Protein AF-A0A3D0JWZ9-F1 (afdb_monomer)

Foldseek 3Di:
DLVVLVVQLVVLVVVPPVSPVSNVVSVVVNVVVVVVVVVVVVVVVVVVVVVVVVVVVVVVVVVVVVVVVVVVVVVVVVVVVVVVVVVVVVVVVVVVVVVVVVVVVVVVVVVVVVVVVVVVVVVVVVVVVVVVVVVVVVVVVVVVVVVVVVVVVVVPD

Solvent-accessible surface area (backbone atoms only — not comparable to full-atom values): 8196 Å² total; per-residue (Å²): 102,46,70,57,17,52,53,42,30,54,54,15,63,72,51,46,84,83,14,52,71,51,28,56,52,16,51,52,47,29,54,50,37,50,54,51,49,53,52,51,51,53,49,50,54,51,50,53,53,49,52,53,51,50,54,51,49,53,52,51,51,53,53,50,51,53,50,52,52,52,51,52,55,50,51,53,53,50,52,53,53,50,51,57,48,51,56,51,52,51,52,50,52,54,49,52,54,51,50,51,53,51,51,54,53,49,50,56,53,50,54,50,51,53,51,54,54,50,52,53,51,51,52,50,52,52,50,52,52,51,52,50,52,51,51,52,52,52,51,52,50,51,52,50,51,53,52,51,52,54,55,55,55,72,70,68,122

Structure (mmCIF, N/CA/C/O backbone):
data_AF-A0A3D0JWZ9-F1
#
_entry.id   AF-A0A3D0JWZ9-F1
#
loop_
_atom_site.group_PDB
_atom_site.id
_atom_site.type_symbol
_atom_site.label_atom_id
_atom_site.label_alt_id
_atom_site.label_comp_id
_atom_site.label_asym_id
_atom_site.label_entity_id
_atom_site.label_seq_id
_atom_site.pdbx_PDB_ins_code
_atom_site.Cartn_x
_atom_site.Cartn_y
_atom_site.Cartn_z
_atom_site.occupancy
_atom_site.B_iso_or_equiv
_atom_site.auth_seq_id
_atom_site.auth_comp_id
_atom_site.auth_asym_id
_atom_site.auth_atom_id
_atom_site.pdbx_PDB_model_num
ATOM 1 N N . THR A 1 1 ? 44.747 -2.013 -62.643 1.00 73.69 1 THR A N 1
ATOM 2 C CA . THR A 1 1 ? 45.350 -0.706 -62.995 1.00 73.69 1 THR A CA 1
ATOM 3 C C . THR A 1 1 ? 46.834 -0.650 -62.661 1.00 73.69 1 THR A C 1
ATOM 5 O O . THR A 1 1 ? 47.603 -0.446 -63.583 1.00 73.69 1 THR A O 1
ATOM 8 N N . ASN A 1 2 ? 47.271 -0.938 -61.426 1.00 76.75 2 ASN A N 1
ATOM 9 C CA . ASN A 1 2 ? 48.701 -0.938 -61.045 1.00 76.75 2 ASN A CA 1
ATOM 10 C C . ASN A 1 2 ? 49.595 -1.871 -61.909 1.00 76.75 2 ASN A C 1
ATOM 12 O O . ASN A 1 2 ? 50.630 -1.453 -62.411 1.00 76.75 2 ASN A O 1
ATOM 16 N N . LEU A 1 3 ? 49.151 -3.111 -62.170 1.00 78.88 3 LEU A N 1
ATOM 17 C CA . LEU A 1 3 ? 49.857 -4.063 -63.054 1.00 78.88 3 LEU A CA 1
ATOM 18 C C . LEU A 1 3 ? 49.912 -3.615 -64.529 1.00 78.88 3 LEU A C 1
ATOM 20 O O . LEU A 1 3 ? 50.887 -3.883 -65.221 1.00 78.88 3 LEU A O 1
ATOM 24 N N . LEU A 1 4 ? 48.881 -2.908 -65.004 1.00 79.12 4 LEU A N 1
ATOM 25 C CA . LEU A 1 4 ? 48.836 -2.348 -66.361 1.00 79.12 4 LEU A CA 1
ATOM 26 C C . LEU A 1 4 ? 49.800 -1.161 -66.505 1.00 79.12 4 LEU A C 1
ATOM 28 O O . LEU A 1 4 ? 50.493 -1.061 -67.511 1.00 79.12 4 LEU A O 1
ATOM 32 N N . ALA A 1 5 ? 49.881 -0.307 -65.480 1.00 80.19 5 ALA A N 1
ATOM 33 C CA . ALA A 1 5 ? 50.815 0.815 -65.419 1.00 80.19 5 ALA A CA 1
ATOM 34 C C . ALA A 1 5 ? 52.279 0.345 -65.364 1.00 80.19 5 ALA A C 1
ATOM 36 O O . ALA A 1 5 ? 53.132 0.897 -66.048 1.00 80.19 5 ALA A O 1
ATOM 37 N N . LEU A 1 6 ? 52.559 -0.734 -64.624 1.00 78.88 6 LEU A N 1
ATOM 38 C CA . LEU A 1 6 ? 53.885 -1.355 -64.584 1.00 78.88 6 LEU A CA 1
ATOM 39 C C . LEU A 1 6 ? 54.309 -1.901 -65.957 1.00 78.88 6 LEU A C 1
ATOM 41 O O . LEU A 1 6 ? 55.426 -1.645 -66.396 1.00 78.88 6 LEU A O 1
ATOM 45 N N . ASN A 1 7 ? 53.411 -2.599 -66.659 1.00 81.06 7 ASN A N 1
ATOM 46 C CA . ASN A 1 7 ? 53.688 -3.098 -68.008 1.00 81.06 7 ASN A CA 1
ATOM 47 C C . ASN A 1 7 ? 53.913 -1.954 -69.012 1.00 81.06 7 ASN A C 1
ATOM 49 O O . ASN A 1 7 ? 54.795 -2.054 -69.860 1.00 81.06 7 ASN A O 1
ATOM 53 N N . ALA A 1 8 ? 53.171 -0.849 -68.888 1.00 80.62 8 ALA A N 1
ATOM 54 C CA . ALA A 1 8 ? 53.365 0.338 -69.720 1.00 80.62 8 ALA A CA 1
ATOM 55 C C . ALA A 1 8 ? 54.715 1.033 -69.455 1.00 80.62 8 ALA A C 1
ATOM 57 O O . ALA A 1 8 ? 55.371 1.460 -70.402 1.00 80.62 8 ALA A O 1
ATOM 58 N N . ALA A 1 9 ? 55.164 1.097 -68.197 1.00 78.88 9 ALA A N 1
ATOM 59 C CA . ALA A 1 9 ? 56.473 1.646 -67.836 1.00 78.88 9 ALA A CA 1
ATOM 60 C C . ALA A 1 9 ? 57.635 0.784 -68.368 1.00 78.88 9 ALA A C 1
ATOM 62 O O . ALA A 1 9 ? 58.633 1.321 -68.849 1.00 78.88 9 ALA A O 1
ATOM 63 N N . ILE A 1 10 ? 57.489 -0.548 -68.335 1.00 79.94 10 ILE A N 1
ATOM 64 C CA . ILE A 1 10 ? 58.469 -1.494 -68.896 1.00 79.94 10 ILE A CA 1
ATOM 65 C C . ILE A 1 10 ? 58.589 -1.310 -70.415 1.00 79.94 10 ILE A C 1
ATOM 67 O O . ILE A 1 10 ? 59.701 -1.187 -70.931 1.00 79.94 10 ILE A O 1
ATOM 71 N N . GLU A 1 11 ? 57.466 -1.228 -71.133 1.00 82.62 11 GLU A N 1
ATOM 72 C CA . GLU A 1 11 ? 57.491 -1.080 -72.594 1.00 82.62 11 GLU A CA 1
ATOM 73 C C . GLU A 1 11 ? 57.948 0.325 -73.031 1.00 82.62 11 GLU A C 1
ATOM 75 O O . GLU A 1 11 ? 58.645 0.467 -74.036 1.00 82.62 11 GLU A O 1
ATOM 80 N N . ALA A 1 12 ? 57.661 1.357 -72.230 1.00 81.50 12 ALA A N 1
ATOM 81 C CA . ALA A 1 12 ? 58.182 2.709 -72.427 1.00 81.50 12 ALA A CA 1
ATOM 82 C C . ALA A 1 12 ? 59.710 2.786 -72.251 1.00 81.50 12 ALA A C 1
ATOM 84 O O . ALA A 1 12 ? 60.383 3.443 -73.046 1.00 81.50 12 ALA A O 1
ATOM 85 N N . ALA A 1 13 ? 60.279 2.071 -71.271 1.00 79.94 13 ALA A N 1
ATOM 86 C CA . ALA A 1 13 ? 61.731 1.962 -71.100 1.00 79.94 13 ALA A CA 1
ATOM 87 C C . ALA A 1 13 ? 62.400 1.232 -72.280 1.00 79.94 13 ALA A C 1
ATOM 89 O O . ALA A 1 13 ? 63.515 1.569 -72.680 1.00 79.94 13 ALA A O 1
ATOM 90 N N . ARG A 1 14 ? 61.693 0.268 -72.881 1.00 84.00 14 ARG A N 1
ATOM 91 C CA . ARG A 1 14 ? 62.150 -0.504 -74.044 1.00 84.00 14 ARG A CA 1
ATOM 92 C C . ARG A 1 14 ? 62.216 0.322 -75.337 1.00 84.00 14 ARG A C 1
ATOM 94 O O . ARG A 1 14 ? 63.026 0.014 -76.206 1.00 84.00 14 ARG A O 1
ATOM 101 N N . ALA A 1 15 ? 61.404 1.377 -75.448 1.00 82.31 15 ALA A N 1
ATOM 102 C CA . ALA A 1 15 ? 61.349 2.288 -76.597 1.00 82.31 15 ALA A CA 1
ATOM 103 C C . ALA A 1 15 ? 62.381 3.443 -76.556 1.00 82.31 15 ALA A C 1
ATOM 105 O O . ALA A 1 15 ? 62.453 4.238 -77.497 1.00 82.31 15 ALA A O 1
ATOM 106 N N . GLY A 1 16 ? 63.190 3.554 -75.493 1.00 78.25 16 GLY A N 1
ATOM 107 C CA . GLY A 1 16 ? 64.245 4.570 -75.370 1.00 78.25 16 GLY A CA 1
ATOM 108 C C . GLY A 1 16 ? 63.712 6.012 -75.348 1.00 78.25 16 GLY A C 1
ATOM 109 O O . GLY A 1 16 ? 62.712 6.302 -74.695 1.00 78.25 16 GLY A O 1
ATOM 110 N N . GLU A 1 17 ? 64.360 6.935 -76.072 1.00 76.44 17 GLU A N 1
ATOM 111 C CA . GLU A 1 17 ? 63.981 8.365 -76.105 1.00 76.44 17 GLU A CA 1
ATOM 112 C C . GLU A 1 17 ? 62.538 8.605 -76.594 1.00 76.44 17 GLU A C 1
ATOM 114 O O . GLU A 1 17 ? 61.869 9.512 -76.101 1.00 76.44 17 GLU A O 1
ATOM 119 N N . GLN A 1 18 ? 62.015 7.759 -77.492 1.00 74.12 18 GLN A N 1
ATOM 120 C CA . GLN A 1 18 ? 60.640 7.872 -78.007 1.00 74.12 18 GLN A CA 1
ATOM 121 C C . GLN A 1 18 ? 59.574 7.480 -76.962 1.00 74.12 18 GLN A C 1
ATOM 123 O O . GLN A 1 18 ? 58.412 7.863 -77.084 1.00 74.12 18 GLN A O 1
ATOM 128 N N . GLY A 1 19 ? 59.955 6.734 -75.917 1.00 79.69 19 GLY A N 1
ATOM 129 C CA . GLY A 1 19 ? 59.061 6.246 -74.862 1.00 79.69 19 GLY A CA 1
ATOM 130 C C . GLY A 1 19 ? 58.937 7.162 -73.642 1.00 79.69 19 GLY A C 1
ATOM 131 O O . GLY A 1 19 ? 58.108 6.896 -72.772 1.00 79.69 19 GLY A O 1
ATOM 132 N N . ARG A 1 20 ? 59.709 8.257 -73.557 1.00 79.25 20 ARG A N 1
ATOM 133 C CA . ARG A 1 20 ? 59.757 9.132 -72.364 1.00 79.25 20 ARG A CA 1
ATOM 134 C C . ARG A 1 20 ? 58.393 9.681 -71.944 1.00 79.25 20 ARG A C 1
ATOM 136 O O . ARG A 1 20 ? 58.081 9.673 -70.758 1.00 79.25 20 ARG A O 1
ATOM 143 N N . GLY A 1 21 ? 57.568 10.117 -72.898 1.00 81.50 21 GLY A N 1
ATOM 144 C CA . GLY A 1 21 ? 56.215 10.607 -72.604 1.00 81.50 21 GLY A CA 1
ATOM 145 C C . GLY A 1 21 ? 55.297 9.517 -72.040 1.00 81.50 21 GLY A C 1
ATOM 146 O O . GLY A 1 21 ? 54.551 9.764 -71.097 1.00 81.50 21 GLY A O 1
ATOM 147 N N . PHE A 1 22 ? 55.404 8.289 -72.558 1.00 83.31 22 PHE A N 1
ATOM 148 C CA . PHE A 1 22 ? 54.646 7.137 -72.061 1.00 83.31 22 PHE A CA 1
ATOM 149 C C . PHE A 1 22 ? 55.119 6.674 -70.679 1.00 83.31 22 PHE A C 1
ATOM 151 O O . PHE A 1 22 ? 54.285 6.275 -69.870 1.00 83.31 22 PHE A O 1
ATOM 158 N N . ALA A 1 23 ? 56.418 6.778 -70.377 1.00 82.19 23 ALA A N 1
ATOM 159 C CA . ALA A 1 23 ? 56.966 6.442 -69.063 1.00 82.19 23 ALA A CA 1
ATOM 160 C C . ALA A 1 23 ? 56.404 7.354 -67.958 1.00 82.19 23 ALA A C 1
ATOM 162 O O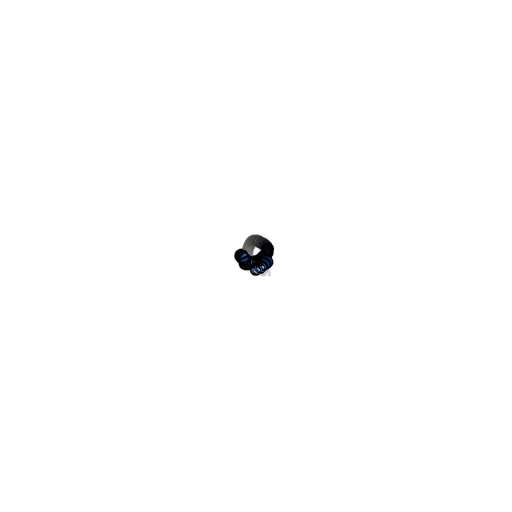 . ALA A 1 23 ? 55.952 6.858 -66.930 1.00 82.19 23 ALA A O 1
ATOM 163 N N . VAL A 1 24 ? 56.336 8.670 -68.201 1.00 84.56 24 VAL A N 1
ATOM 164 C CA . VAL A 1 24 ? 55.768 9.635 -67.238 1.00 84.56 24 VAL A CA 1
ATOM 165 C C . VAL A 1 24 ? 54.281 9.366 -66.990 1.00 84.56 24 VAL A C 1
ATOM 167 O O . VAL A 1 24 ? 53.832 9.364 -65.846 1.00 84.56 24 VAL A O 1
ATOM 170 N N . VAL A 1 25 ? 53.512 9.084 -68.047 1.00 86.25 25 VAL A N 1
ATOM 171 C CA . VAL A 1 25 ? 52.088 8.738 -67.909 1.00 86.25 25 VAL A CA 1
ATOM 172 C C . VAL A 1 25 ? 51.912 7.416 -67.156 1.00 86.25 25 VAL A C 1
ATOM 174 O O . VAL A 1 25 ? 51.010 7.299 -66.329 1.00 86.25 25 VAL A O 1
ATOM 177 N N . ALA A 1 26 ? 52.773 6.425 -67.395 1.00 86.25 26 ALA A N 1
ATOM 178 C CA . ALA A 1 26 ? 52.727 5.149 -66.690 1.00 86.25 26 ALA A CA 1
ATOM 179 C C . ALA A 1 26 ? 53.012 5.302 -65.184 1.00 86.25 26 ALA A C 1
ATOM 181 O O . ALA A 1 26 ? 52.293 4.715 -64.371 1.00 86.25 26 ALA A O 1
ATOM 182 N N . ASP A 1 27 ? 53.988 6.128 -64.800 1.00 85.69 27 ASP A N 1
ATOM 183 C CA . ASP A 1 27 ? 54.287 6.414 -63.393 1.00 85.69 27 ASP A CA 1
ATOM 184 C C . ASP A 1 27 ? 53.162 7.203 -62.703 1.00 85.69 27 ASP A C 1
ATOM 186 O O . ASP A 1 27 ? 52.792 6.874 -61.574 1.00 85.69 27 ASP A O 1
ATOM 190 N N . GLU A 1 28 ? 52.532 8.162 -63.389 1.00 87.50 28 GLU A N 1
ATOM 191 C CA . GLU A 1 28 ? 51.384 8.905 -62.848 1.00 87.50 28 GLU A CA 1
ATOM 192 C C . GLU A 1 28 ? 50.162 7.990 -62.647 1.00 87.50 28 GLU A C 1
ATOM 194 O O . GLU A 1 28 ? 49.511 8.016 -61.600 1.00 87.50 28 GLU A O 1
ATOM 199 N N . VAL A 1 29 ? 49.878 7.096 -63.604 1.00 89.62 29 VAL A N 1
ATOM 200 C CA . VAL A 1 29 ? 48.804 6.094 -63.469 1.00 89.62 29 VAL A CA 1
ATOM 201 C C . VAL A 1 29 ? 49.109 5.110 -62.335 1.00 89.62 29 VAL A C 1
ATOM 203 O O . VAL A 1 29 ? 48.193 4.683 -61.627 1.00 89.62 29 VAL A O 1
ATOM 206 N N . ARG A 1 30 ? 50.381 4.756 -62.122 1.00 85.19 30 ARG A N 1
ATOM 207 C CA . ARG A 1 30 ? 50.815 3.900 -61.011 1.00 85.19 30 ARG A CA 1
ATOM 208 C C . ARG A 1 30 ? 50.622 4.593 -59.661 1.00 85.19 30 ARG A C 1
ATOM 210 O O . ARG A 1 30 ? 50.057 3.986 -58.749 1.00 85.19 30 ARG A O 1
ATOM 217 N N . ALA A 1 31 ? 51.040 5.851 -59.543 1.00 87.81 31 ALA A N 1
ATOM 218 C CA . ALA A 1 31 ? 50.851 6.660 -58.342 1.00 87.81 31 ALA A CA 1
ATOM 219 C C . ALA A 1 31 ? 49.359 6.865 -58.026 1.00 87.81 31 ALA A C 1
ATOM 221 O O . ALA A 1 31 ? 48.940 6.705 -56.877 1.00 87.81 31 ALA A O 1
ATOM 222 N 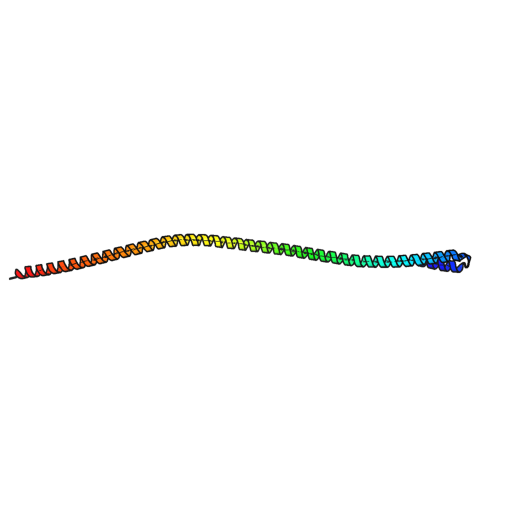N . LEU A 1 32 ? 48.533 7.129 -59.045 1.00 91.81 32 LEU A N 1
ATOM 223 C CA . LEU A 1 32 ? 47.082 7.231 -58.899 1.00 91.81 32 LEU A CA 1
ATOM 224 C C . LEU A 1 32 ? 46.466 5.900 -58.449 1.00 91.81 32 LEU A C 1
ATOM 226 O O . LEU A 1 32 ? 45.678 5.884 -57.508 1.00 91.81 32 LEU A O 1
ATOM 230 N N . ALA A 1 33 ? 46.861 4.777 -59.059 1.00 90.44 33 ALA A N 1
ATOM 231 C CA . ALA A 1 33 ? 46.372 3.453 -58.677 1.00 90.44 33 ALA A CA 1
ATOM 232 C C . ALA A 1 33 ? 46.730 3.091 -57.225 1.00 90.44 33 ALA A C 1
ATOM 234 O O . ALA A 1 33 ? 45.886 2.532 -56.524 1.00 90.44 33 ALA A O 1
ATOM 235 N N . ALA A 1 34 ? 47.939 3.436 -56.766 1.00 89.81 34 ALA A N 1
ATOM 236 C CA . ALA A 1 34 ? 48.351 3.270 -55.372 1.00 89.81 34 ALA A CA 1
ATOM 237 C C . ALA A 1 34 ? 47.496 4.129 -54.423 1.00 89.81 34 ALA A C 1
ATOM 239 O O . ALA A 1 34 ? 46.898 3.595 -53.492 1.00 89.81 34 ALA A O 1
ATOM 240 N N . ARG A 1 35 ? 47.317 5.426 -54.719 1.00 92.81 35 ARG A N 1
ATOM 241 C CA . ARG A 1 35 ? 46.440 6.316 -53.930 1.00 92.81 35 ARG A CA 1
ATOM 242 C C . ARG A 1 35 ? 44.989 5.829 -53.878 1.00 92.81 35 ARG A C 1
ATOM 244 O O . ARG A 1 35 ? 44.344 5.928 -52.834 1.00 92.81 35 ARG A O 1
ATOM 251 N N . THR A 1 36 ? 44.460 5.303 -54.985 1.00 93.81 36 THR A N 1
ATOM 252 C CA . THR A 1 36 ? 43.118 4.704 -55.023 1.00 93.81 36 THR A CA 1
ATOM 253 C C . THR A 1 36 ? 43.043 3.452 -54.152 1.00 93.81 36 THR A C 1
ATOM 255 O O . THR A 1 36 ? 42.052 3.268 -53.444 1.00 93.81 36 THR A O 1
ATOM 258 N N . GLN A 1 37 ? 44.073 2.602 -54.168 1.00 92.56 37 GLN A N 1
ATOM 259 C CA . GLN A 1 37 ? 44.123 1.394 -53.345 1.00 92.56 37 GLN A CA 1
ATOM 260 C C . GLN A 1 37 ? 44.153 1.731 -51.849 1.00 92.56 37 GLN A C 1
ATOM 262 O O . GLN A 1 37 ? 43.379 1.149 -51.089 1.00 92.56 37 GLN A O 1
ATOM 267 N N . ASP A 1 38 ? 44.969 2.706 -51.447 1.00 94.38 38 ASP A N 1
ATOM 268 C CA . ASP A 1 38 ? 45.035 3.179 -50.060 1.00 94.38 38 ASP A CA 1
ATOM 269 C C . ASP A 1 38 ? 43.690 3.761 -49.609 1.00 94.38 38 ASP A C 1
ATOM 271 O O . ASP A 1 38 ? 43.146 3.349 -48.587 1.00 94.38 38 ASP A O 1
ATOM 275 N N . SER A 1 39 ? 43.073 4.609 -50.439 1.00 95.75 39 SER A N 1
ATOM 276 C CA . SER A 1 39 ? 41.739 5.161 -50.153 1.00 95.75 39 SER A CA 1
ATOM 277 C C . SER A 1 39 ? 40.679 4.062 -50.017 1.00 95.75 39 SER A C 1
ATOM 279 O O . SER A 1 39 ? 39.804 4.134 -49.158 1.00 95.75 39 SER A O 1
ATOM 281 N N . THR A 1 40 ? 40.758 3.015 -50.845 1.00 95.62 40 THR A N 1
ATOM 282 C CA . THR A 1 40 ? 39.836 1.871 -50.772 1.00 95.62 40 THR A CA 1
ATOM 283 C C . THR A 1 40 ? 40.018 1.099 -49.465 1.00 95.62 40 THR A C 1
ATOM 285 O O . THR A 1 40 ? 39.033 0.688 -48.853 1.00 95.62 40 THR A O 1
ATOM 288 N N . LYS A 1 41 ? 41.263 0.940 -48.999 1.00 96.25 41 LYS A N 1
ATOM 289 C CA . LYS A 1 41 ? 41.575 0.296 -47.718 1.00 96.25 41 LYS A CA 1
ATOM 290 C C . LYS A 1 41 ? 41.051 1.109 -46.533 1.00 96.25 41 LYS A C 1
ATOM 292 O O . LYS A 1 41 ? 40.476 0.531 -45.612 1.00 96.25 41 LYS A O 1
ATOM 297 N N . ASP A 1 42 ? 41.189 2.430 -46.573 1.00 96.56 42 ASP A N 1
ATOM 298 C CA . ASP A 1 42 ? 40.658 3.319 -45.534 1.00 96.56 42 ASP A CA 1
ATOM 299 C C . ASP A 1 42 ? 39.123 3.280 -45.489 1.00 96.56 42 ASP A C 1
ATOM 301 O O . ASP A 1 42 ? 38.530 3.181 -44.411 1.00 96.56 42 ASP A O 1
ATOM 305 N N . ILE A 1 43 ? 38.465 3.271 -46.656 1.00 96.81 43 ILE A N 1
ATOM 306 C CA . ILE A 1 43 ? 37.010 3.085 -46.766 1.00 96.81 43 ILE A CA 1
ATOM 307 C C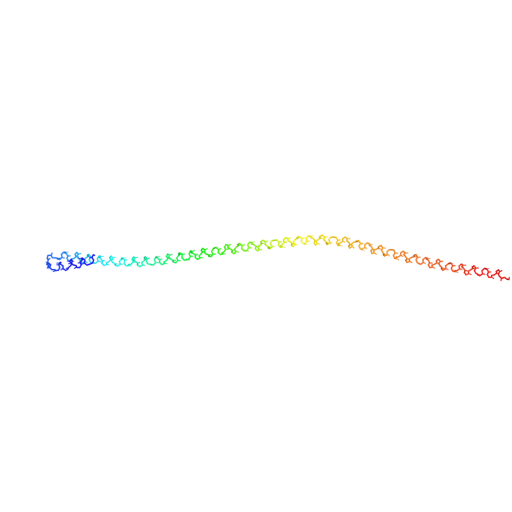 . ILE A 1 43 ? 36.592 1.732 -46.188 1.00 96.81 43 ILE A C 1
ATOM 309 O O . ILE A 1 43 ? 35.638 1.677 -45.412 1.00 96.81 43 ILE A O 1
ATOM 313 N N . GLN A 1 44 ? 37.313 0.653 -46.504 1.00 96.75 44 GLN A N 1
ATOM 314 C CA . GLN A 1 44 ? 37.029 -0.669 -45.950 1.00 96.75 44 GLN A CA 1
ATOM 315 C C . GLN A 1 44 ? 37.097 -0.658 -44.415 1.00 96.75 44 GLN A C 1
ATOM 317 O O . GLN A 1 44 ? 36.162 -1.118 -43.761 1.00 96.75 44 GLN A O 1
ATOM 322 N N . GLN A 1 45 ? 38.141 -0.067 -43.828 1.00 97.19 45 GLN A N 1
ATOM 323 C CA . GLN A 1 45 ? 38.270 0.036 -42.370 1.00 97.19 45 GLN A CA 1
ATOM 324 C C . GLN A 1 45 ? 37.158 0.883 -41.738 1.00 97.19 45 GLN A C 1
ATOM 326 O O . GLN A 1 45 ? 36.656 0.549 -40.662 1.00 97.19 45 GLN A O 1
ATOM 331 N N . MET A 1 46 ? 36.753 1.981 -42.384 1.00 97.25 46 MET A N 1
ATOM 332 C CA . MET A 1 46 ? 35.618 2.785 -41.923 1.00 97.25 46 MET A CA 1
ATOM 333 C C . MET A 1 46 ? 34.315 1.983 -41.942 1.00 97.25 46 MET A C 1
ATOM 335 O O . MET A 1 46 ? 33.556 2.037 -40.973 1.00 97.25 46 MET A O 1
ATOM 339 N N . ILE A 1 47 ? 34.075 1.206 -43.002 1.00 97.19 47 ILE A N 1
ATOM 340 C CA . ILE A 1 47 ? 32.898 0.339 -43.117 1.00 97.19 47 ILE A CA 1
ATOM 341 C C . ILE A 1 47 ? 32.912 -0.740 -42.031 1.00 97.19 47 ILE A C 1
ATOM 343 O O . ILE A 1 47 ? 31.892 -0.940 -41.377 1.00 97.19 47 ILE A O 1
ATOM 347 N N . GLU A 1 48 ? 34.049 -1.393 -41.783 1.00 97.69 48 GLU A N 1
ATOM 348 C CA . GLU A 1 48 ? 34.182 -2.405 -40.725 1.00 97.69 48 GLU A CA 1
ATOM 349 C C . GLU A 1 48 ? 33.849 -1.819 -39.343 1.00 97.69 48 GLU A C 1
ATOM 351 O O . GLU A 1 48 ? 33.053 -2.386 -38.590 1.00 97.69 48 GLU A O 1
ATOM 356 N N . ARG A 1 49 ? 34.378 -0.630 -39.022 1.00 97.44 49 ARG A N 1
ATOM 357 C CA . ARG A 1 49 ? 34.055 0.074 -37.768 1.00 97.44 49 ARG A CA 1
ATOM 358 C C . ARG A 1 49 ? 32.577 0.442 -37.679 1.00 97.44 49 ARG A C 1
ATOM 360 O O . ARG A 1 49 ? 31.971 0.280 -36.619 1.00 97.44 49 ARG A O 1
ATOM 367 N N . LEU A 1 50 ? 31.992 0.917 -38.778 1.00 97.69 50 LEU A N 1
ATOM 368 C CA . LEU A 1 50 ? 30.578 1.273 -38.839 1.00 97.69 50 LEU A CA 1
ATOM 369 C C . LEU A 1 50 ? 29.692 0.042 -38.623 1.00 97.69 50 LEU A C 1
ATOM 371 O O . LEU A 1 50 ? 28.753 0.105 -37.834 1.00 97.69 50 LEU A O 1
ATOM 375 N N . GLN A 1 51 ? 30.018 -1.093 -39.244 1.00 97.31 51 GLN A N 1
ATOM 376 C CA . GLN A 1 51 ? 29.291 -2.351 -39.057 1.00 97.31 51 GLN A CA 1
ATOM 377 C C . GLN A 1 51 ? 29.328 -2.822 -37.600 1.00 97.31 51 GLN A C 1
ATOM 379 O O . GLN A 1 51 ? 28.285 -3.178 -37.049 1.00 97.31 51 GLN A O 1
ATOM 384 N N . VAL A 1 52 ? 30.493 -2.767 -36.946 1.00 97.94 52 VAL A N 1
ATOM 385 C CA . VAL A 1 52 ? 30.617 -3.090 -35.514 1.00 97.94 52 VAL A CA 1
ATOM 386 C C . VAL A 1 52 ? 29.781 -2.131 -34.660 1.00 97.94 52 VAL A C 1
ATOM 388 O O . VAL A 1 52 ? 29.055 -2.570 -33.766 1.00 97.94 52 VAL A O 1
ATOM 391 N N . GLY A 1 53 ? 29.829 -0.829 -34.954 1.00 97.81 53 GLY A N 1
ATOM 392 C CA . GLY A 1 53 ? 29.023 0.181 -34.265 1.00 97.81 53 GLY A CA 1
ATOM 393 C C . GLY A 1 53 ? 27.521 -0.088 -34.380 1.00 97.81 53 GLY A C 1
ATOM 394 O O . GLY A 1 53 ? 26.812 -0.075 -33.373 1.00 97.81 53 GLY A O 1
ATOM 395 N N . VAL A 1 54 ? 27.046 -0.419 -35.583 1.00 97.94 54 VAL A N 1
ATOM 396 C CA . VAL A 1 54 ? 25.643 -0.774 -35.839 1.00 97.94 54 VAL A CA 1
ATOM 397 C C . VAL A 1 54 ? 25.247 -2.040 -35.078 1.00 97.94 54 VAL A C 1
ATOM 399 O O . VAL A 1 54 ? 24.202 -2.053 -34.430 1.00 97.94 54 VAL A O 1
ATOM 402 N N . GLN A 1 55 ? 26.077 -3.087 -35.078 1.00 97.88 55 GLN A N 1
ATOM 403 C CA . GLN A 1 55 ? 25.789 -4.308 -34.313 1.00 97.88 55 GLN A CA 1
ATOM 404 C C . GLN A 1 55 ? 25.668 -4.035 -32.809 1.00 97.88 55 GLN A C 1
ATOM 406 O O . GLN A 1 55 ? 24.781 -4.579 -32.148 1.00 97.88 55 GLN A O 1
ATOM 411 N N . ASN A 1 56 ? 26.525 -3.172 -32.264 1.00 97.94 56 ASN A N 1
ATOM 412 C CA . ASN A 1 56 ? 26.455 -2.777 -30.860 1.00 97.94 56 ASN A CA 1
ATOM 413 C C . ASN A 1 56 ? 25.192 -1.962 -30.560 1.00 97.94 56 ASN A C 1
ATOM 415 O O . ASN A 1 56 ? 24.534 -2.221 -29.552 1.00 97.94 56 ASN A O 1
ATOM 419 N N . ALA A 1 57 ? 24.813 -1.037 -31.446 1.00 97.81 57 ALA A N 1
ATOM 420 C CA . ALA A 1 57 ? 23.575 -0.275 -31.318 1.00 97.81 57 ALA A CA 1
ATOM 421 C C . ALA A 1 57 ? 22.347 -1.200 -31.315 1.00 97.81 57 ALA A C 1
ATOM 423 O O . ALA A 1 57 ? 21.515 -1.105 -30.416 1.00 97.81 57 ALA A O 1
ATOM 424 N N . VAL A 1 58 ? 22.279 -2.167 -32.237 1.00 98.12 58 VAL A N 1
ATOM 425 C CA . VAL A 1 58 ? 21.191 -3.160 -32.289 1.00 98.12 58 VAL A CA 1
ATOM 426 C C . VAL A 1 58 ? 21.118 -3.980 -30.997 1.00 98.12 58 VAL A C 1
ATOM 428 O O . VAL A 1 58 ? 20.033 -4.154 -30.439 1.00 98.12 58 VAL A O 1
ATOM 431 N N . LYS A 1 59 ? 22.260 -4.444 -30.470 1.00 98.12 59 LYS A N 1
ATOM 432 C CA . LYS A 1 59 ? 22.312 -5.165 -29.185 1.00 98.12 59 LYS A CA 1
ATOM 433 C C . LYS A 1 59 ? 21.809 -4.305 -28.024 1.00 98.12 59 LYS A C 1
ATOM 435 O O . LYS A 1 59 ? 21.032 -4.789 -27.200 1.00 98.12 59 LYS A O 1
ATOM 440 N N . ALA A 1 60 ? 22.219 -3.038 -27.967 1.00 98.00 60 ALA A N 1
ATOM 441 C CA . ALA A 1 60 ? 21.774 -2.102 -26.941 1.00 98.00 60 ALA A CA 1
ATOM 442 C C . ALA A 1 60 ? 20.262 -1.846 -27.029 1.00 98.00 60 ALA A C 1
ATOM 444 O O . ALA A 1 60 ? 19.579 -1.901 -26.008 1.00 98.00 60 ALA A O 1
ATOM 445 N N . THR A 1 61 ? 19.719 -1.659 -28.235 1.00 97.50 61 THR A N 1
ATOM 446 C CA . THR A 1 61 ? 18.276 -1.508 -28.461 1.00 97.50 61 THR A CA 1
ATOM 447 C C . THR A 1 61 ? 17.501 -2.755 -28.039 1.00 97.50 61 THR A C 1
ATOM 449 O O . THR A 1 61 ? 16.482 -2.634 -27.362 1.00 97.50 61 THR A O 1
ATOM 452 N N . HIS A 1 62 ? 17.985 -3.956 -28.369 1.00 97.88 62 HIS A N 1
ATOM 453 C CA . HIS A 1 62 ? 17.333 -5.202 -27.960 1.00 97.88 62 HIS A CA 1
ATOM 454 C C . HIS A 1 62 ? 17.325 -5.367 -26.432 1.00 97.88 62 HIS A C 1
ATOM 456 O O . HIS A 1 62 ? 16.295 -5.691 -25.843 1.00 97.88 62 HIS A O 1
ATOM 462 N N . SER A 1 63 ? 18.456 -5.091 -25.775 1.00 98.00 63 SER A N 1
ATOM 463 C CA . SER A 1 63 ? 18.551 -5.094 -24.309 1.00 98.00 63 SER A CA 1
ATOM 464 C C . SER A 1 63 ? 17.625 -4.048 -23.675 1.00 98.00 63 SER A C 1
ATOM 466 O O . SER A 1 63 ? 16.896 -4.350 -22.730 1.00 98.00 63 SER A O 1
ATOM 468 N N . GL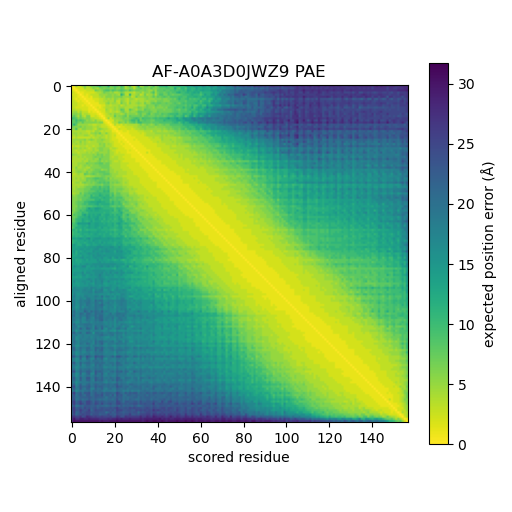Y A 1 64 ? 17.575 -2.838 -24.241 1.00 98.31 64 GLY A N 1
ATOM 469 C CA . GLY A 1 64 ? 16.662 -1.779 -23.811 1.00 98.31 64 GLY A CA 1
ATOM 470 C C . GLY A 1 64 ? 15.194 -2.190 -23.926 1.00 98.31 64 GLY A C 1
ATOM 471 O O . GLY A 1 64 ? 14.430 -1.993 -22.986 1.00 98.31 64 GLY A O 1
ATOM 472 N N . SER A 1 65 ? 14.814 -2.837 -25.031 1.00 98.00 65 SER A N 1
ATOM 473 C CA . SER A 1 65 ? 13.458 -3.360 -25.228 1.00 98.00 65 SER A CA 1
ATOM 474 C C . SER A 1 65 ? 13.102 -4.444 -24.207 1.00 98.00 65 SER A C 1
ATOM 476 O O . SER A 1 65 ? 12.016 -4.405 -23.630 1.00 98.00 65 SER A O 1
ATOM 478 N N . ALA A 1 66 ? 14.020 -5.374 -23.925 1.00 98.12 66 ALA A N 1
ATOM 479 C CA . ALA A 1 66 ? 13.810 -6.410 -22.915 1.00 98.12 66 ALA A CA 1
ATOM 480 C C . ALA A 1 66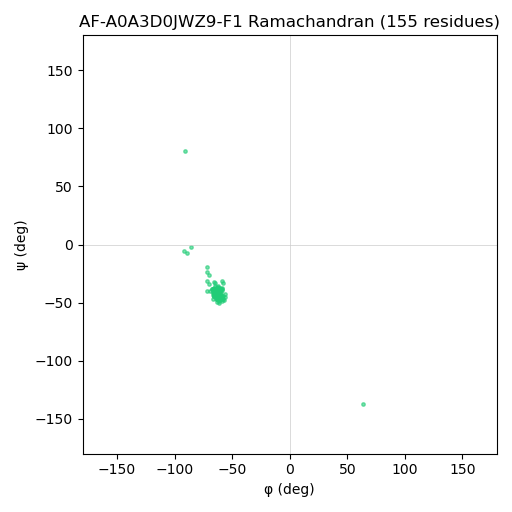 ? 13.619 -5.811 -21.512 1.00 98.12 66 ALA A C 1
ATOM 482 O O . ALA A 1 66 ? 12.674 -6.168 -20.811 1.00 98.12 66 ALA A O 1
ATOM 483 N N . ARG A 1 67 ? 14.459 -4.840 -21.130 1.00 98.12 67 ARG A N 1
ATOM 484 C CA . ARG A 1 67 ? 14.321 -4.130 -19.851 1.00 98.12 67 ARG A CA 1
ATOM 485 C C . ARG A 1 67 ? 13.010 -3.354 -19.761 1.00 98.12 67 ARG A C 1
ATOM 487 O O . ARG A 1 67 ? 12.369 -3.395 -18.720 1.00 98.12 67 ARG A O 1
ATOM 494 N N . ALA A 1 68 ? 12.591 -2.692 -20.840 1.00 98.19 68 ALA A N 1
ATOM 495 C CA . ALA A 1 68 ? 11.323 -1.970 -20.869 1.00 98.19 68 ALA A CA 1
ATOM 496 C C . ALA A 1 68 ? 10.129 -2.913 -20.648 1.00 98.19 68 ALA A C 1
ATOM 498 O O . ALA A 1 68 ? 9.238 -2.590 -19.868 1.00 98.19 68 ALA A O 1
ATOM 499 N N . ARG A 1 69 ? 10.139 -4.105 -21.264 1.00 97.94 69 ARG A N 1
ATOM 500 C CA . ARG A 1 69 ? 9.115 -5.136 -21.022 1.00 97.94 69 ARG A CA 1
ATOM 501 C C . ARG A 1 69 ? 9.092 -5.586 -19.563 1.00 97.94 69 ARG A C 1
ATOM 503 O O . ARG A 1 69 ? 8.027 -5.595 -18.959 1.00 97.94 69 ARG A O 1
ATOM 510 N N . GLN A 1 70 ? 10.258 -5.865 -18.983 1.00 98.12 70 GLN A N 1
ATOM 511 C CA . GLN A 1 70 ? 10.357 -6.232 -17.570 1.00 98.12 70 GLN A CA 1
ATOM 512 C C . GLN A 1 70 ? 9.823 -5.121 -16.651 1.00 98.12 70 GLN A C 1
ATOM 514 O O . GLN A 1 70 ? 9.126 -5.405 -15.682 1.00 98.12 70 GLN A O 1
ATOM 519 N N . SER A 1 71 ? 10.115 -3.852 -16.951 1.00 98.12 71 SER A N 1
ATOM 520 C CA . SER A 1 71 ? 9.584 -2.723 -16.179 1.00 98.12 71 SER A CA 1
ATOM 521 C C . SER A 1 71 ? 8.059 -2.626 -16.256 1.00 98.12 71 SER A C 1
ATOM 523 O O . SER A 1 71 ? 7.432 -2.315 -15.248 1.00 98.12 71 SER A O 1
ATOM 525 N N . VAL A 1 72 ? 7.454 -2.923 -17.411 1.00 98.12 72 VAL A N 1
ATOM 526 C CA . VAL A 1 72 ? 5.988 -2.974 -17.554 1.00 98.12 72 VAL A CA 1
ATOM 527 C C . VAL A 1 72 ? 5.390 -4.109 -16.718 1.00 98.12 72 VAL A C 1
ATOM 529 O O . VAL A 1 72 ? 4.413 -3.884 -16.009 1.00 98.12 72 VAL A O 1
ATOM 532 N N . GLU A 1 73 ? 5.989 -5.301 -16.735 1.00 97.69 73 GLU A N 1
ATOM 533 C CA . GLU A 1 73 ? 5.541 -6.428 -15.900 1.00 97.69 73 GLU A CA 1
ATOM 534 C C . GLU A 1 73 ? 5.643 -6.110 -14.402 1.00 97.69 73 GLU A C 1
ATOM 536 O O . GLU A 1 73 ? 4.717 -6.374 -13.637 1.00 97.69 73 GLU A O 1
ATOM 541 N N . GLN A 1 74 ? 6.744 -5.487 -13.977 1.00 97.69 74 GLN A N 1
ATOM 542 C CA . GLN A 1 74 ? 6.916 -5.053 -12.591 1.00 97.69 74 GLN A CA 1
ATOM 543 C C . GLN A 1 74 ? 5.890 -3.992 -12.192 1.00 97.69 74 GLN A C 1
ATOM 545 O O . GLN A 1 74 ? 5.329 -4.077 -11.102 1.00 97.69 74 GLN A O 1
ATOM 550 N N . ALA A 1 75 ? 5.613 -3.022 -13.067 1.00 97.94 75 ALA A N 1
ATOM 551 C CA . ALA A 1 75 ? 4.594 -2.006 -12.821 1.00 97.94 75 ALA A CA 1
ATOM 552 C C . ALA A 1 75 ? 3.198 -2.630 -12.657 1.00 97.94 75 ALA A C 1
ATOM 554 O O . ALA A 1 75 ? 2.472 -2.248 -11.744 1.00 97.94 75 ALA A O 1
ATOM 555 N N . ALA A 1 76 ? 2.856 -3.639 -13.464 1.00 97.12 76 ALA A N 1
ATOM 556 C CA . ALA A 1 76 ? 1.611 -4.389 -13.303 1.00 97.12 76 ALA A CA 1
ATOM 557 C C . ALA A 1 76 ? 1.551 -5.140 -11.957 1.00 97.12 76 ALA A C 1
ATOM 559 O O . ALA A 1 76 ? 0.512 -5.162 -11.300 1.00 97.12 76 ALA A O 1
ATOM 560 N N . GLY A 1 77 ? 2.673 -5.707 -11.500 1.00 97.56 77 GLY A N 1
ATOM 561 C CA . GLY A 1 77 ? 2.763 -6.322 -10.172 1.00 97.56 77 GLY A CA 1
ATOM 562 C C . GLY A 1 77 ? 2.550 -5.323 -9.027 1.00 97.56 77 GLY A C 1
ATOM 563 O O . GLY A 1 77 ? 1.896 -5.649 -8.036 1.00 97.56 77 GLY A O 1
ATOM 564 N N . VAL A 1 78 ? 3.061 -4.096 -9.171 1.00 98.06 78 VAL A N 1
ATOM 565 C CA . VAL A 1 78 ? 2.831 -3.007 -8.207 1.00 98.06 78 VAL A CA 1
ATOM 566 C C . VAL A 1 78 ? 1.359 -2.600 -8.178 1.00 98.06 78 VAL A C 1
ATOM 568 O O . VAL A 1 78 ? 0.807 -2.441 -7.093 1.00 98.06 78 VAL A O 1
ATOM 571 N N . ASP A 1 79 ? 0.715 -2.482 -9.338 1.00 97.75 79 ASP A N 1
ATOM 572 C CA . ASP A 1 79 ? -0.707 -2.135 -9.438 1.00 97.75 79 ASP A CA 1
ATOM 573 C C . ASP A 1 79 ? -1.590 -3.160 -8.704 1.00 97.75 79 ASP A C 1
ATOM 575 O O . ASP A 1 79 ? -2.428 -2.804 -7.873 1.00 97.75 79 ASP A O 1
ATOM 579 N N . GLN A 1 80 ? -1.301 -4.453 -8.888 1.00 97.69 80 GLN A N 1
ATOM 580 C CA . GLN A 1 80 ? -1.984 -5.524 -8.163 1.00 97.69 80 GLN A CA 1
ATOM 581 C C . GLN A 1 80 ? -1.778 -5.427 -6.641 1.00 97.69 80 GLN A C 1
ATOM 583 O O . GLN A 1 80 ? -2.721 -5.617 -5.870 1.00 97.69 80 GLN A O 1
ATOM 588 N N . ALA A 1 81 ? -0.557 -5.130 -6.186 1.00 97.88 81 ALA A N 1
ATOM 589 C CA . ALA A 1 81 ? -0.261 -4.977 -4.761 1.00 97.88 81 ALA A CA 1
ATOM 590 C C . ALA A 1 81 ? -0.982 -3.764 -4.145 1.00 97.88 81 ALA A C 1
ATOM 592 O O . ALA A 1 81 ? -1.472 -3.838 -3.013 1.00 97.88 81 ALA A O 1
ATOM 593 N N . LEU A 1 82 ? -1.085 -2.661 -4.893 1.00 98.06 82 LEU A N 1
ATOM 594 C CA . LEU A 1 82 ? -1.842 -1.480 -4.483 1.00 98.06 82 LEU A CA 1
ATOM 595 C C . LEU A 1 82 ? -3.343 -1.768 -4.404 1.00 98.06 82 LEU A C 1
ATOM 597 O O . LEU A 1 82 ? -3.968 -1.366 -3.426 1.00 98.06 82 LEU A O 1
ATOM 601 N N . SER A 1 83 ? -3.905 -2.523 -5.352 1.00 98.12 83 SER A N 1
ATOM 602 C CA . SER A 1 83 ? -5.307 -2.961 -5.296 1.00 98.12 83 SER A CA 1
ATOM 603 C C . SER A 1 83 ? -5.596 -3.789 -4.036 1.00 98.12 83 SER A C 1
ATOM 605 O O . SER A 1 83 ? -6.507 -3.455 -3.282 1.00 98.12 83 SER A O 1
ATOM 607 N N . VAL A 1 84 ? -4.759 -4.787 -3.725 1.00 98.19 84 VAL A N 1
ATOM 608 C CA . VAL A 1 84 ? -4.908 -5.609 -2.505 1.00 98.19 84 VAL A CA 1
ATOM 609 C C . VAL A 1 84 ? -4.782 -4.770 -1.227 1.00 98.19 84 VAL A C 1
ATOM 611 O O . VAL A 1 84 ? -5.468 -5.018 -0.227 1.00 98.19 84 VAL A O 1
ATOM 614 N N . THR A 1 85 ? -3.903 -3.767 -1.244 1.00 97.62 85 THR A N 1
ATOM 615 C CA . THR A 1 85 ? -3.751 -2.822 -0.133 1.00 97.62 85 THR A CA 1
ATOM 616 C C . THR A 1 85 ? -5.011 -1.970 0.030 1.00 97.62 85 THR A C 1
ATOM 618 O O . THR A 1 85 ? -5.507 -1.840 1.148 1.0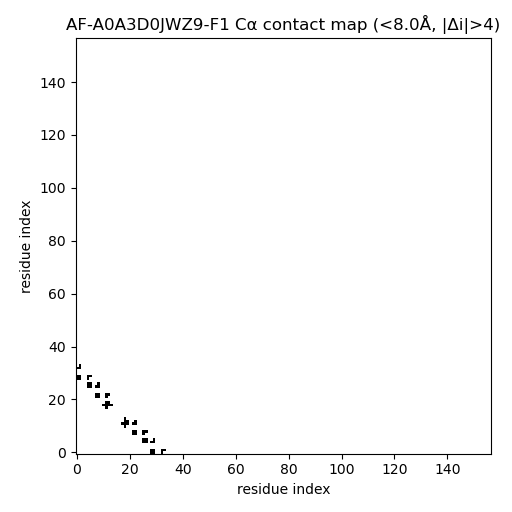0 97.62 85 THR A O 1
ATOM 621 N N . GLY A 1 86 ? -5.572 -1.458 -1.069 1.00 98.19 86 GLY A N 1
ATOM 622 C CA . GLY A 1 86 ? -6.829 -0.707 -1.084 1.00 98.19 86 GLY A CA 1
ATOM 623 C C . GLY A 1 86 ? -7.997 -1.503 -0.500 1.00 98.19 86 GLY A C 1
ATOM 624 O O . GLY A 1 86 ? -8.667 -1.021 0.412 1.00 98.19 86 GLY A O 1
ATOM 625 N N . ASP A 1 87 ? -8.170 -2.757 -0.924 1.00 98.19 87 ASP A N 1
ATOM 626 C CA . ASP A 1 87 ? -9.208 -3.651 -0.390 1.00 98.19 87 ASP A CA 1
ATOM 627 C C . ASP A 1 87 ? -9.039 -3.896 1.115 1.00 98.19 87 ASP A C 1
ATOM 629 O O . ASP A 1 87 ? -10.004 -3.985 1.876 1.00 98.19 87 ASP A O 1
ATOM 633 N N . SER A 1 88 ? -7.791 -4.005 1.573 1.00 98.31 88 SER A N 1
ATOM 634 C CA . SER A 1 88 ? -7.490 -4.208 2.990 1.00 98.31 88 SER A CA 1
ATOM 635 C C . SER A 1 88 ? -7.810 -2.969 3.824 1.00 98.31 88 SER A C 1
ATOM 637 O O . SER A 1 88 ? -8.373 -3.107 4.908 1.00 98.31 88 SER A O 1
ATOM 639 N N . VAL A 1 89 ? -7.519 -1.772 3.310 1.00 98.31 89 VAL A N 1
ATOM 640 C CA . VAL A 1 89 ? -7.902 -0.503 3.948 1.00 98.31 89 VAL A CA 1
ATOM 641 C C . VAL A 1 89 ? -9.422 -0.362 4.010 1.00 98.31 89 VAL A C 1
ATOM 643 O O . VAL A 1 89 ? -9.946 0.030 5.051 1.00 98.31 89 VAL A O 1
ATOM 646 N N . GLN A 1 90 ? -10.140 -0.744 2.951 1.00 98.31 90 GLN A N 1
ATOM 647 C CA . GLN A 1 90 ? -11.602 -0.714 2.956 1.00 98.31 90 GLN A CA 1
ATOM 648 C C . GLN A 1 90 ? -12.179 -1.623 4.048 1.00 98.31 90 GLN A C 1
ATOM 650 O O . GLN A 1 90 ? -12.9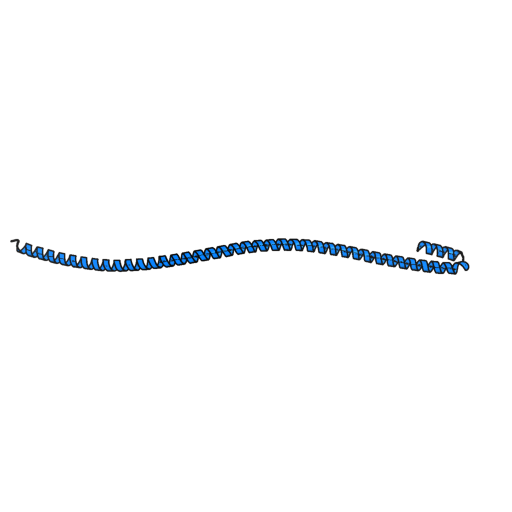92 -1.170 4.849 1.00 98.31 90 GLN A O 1
ATOM 655 N N . ARG A 1 91 ? -11.679 -2.861 4.170 1.00 98.31 91 ARG A N 1
ATOM 656 C CA . ARG A 1 91 ? -12.086 -3.771 5.256 1.00 98.31 91 ARG A CA 1
ATOM 657 C C . ARG A 1 91 ? -11.815 -3.198 6.647 1.00 98.31 91 ARG A C 1
ATOM 659 O O . ARG A 1 91 ? -12.611 -3.410 7.556 1.00 98.31 91 ARG A O 1
ATOM 666 N N . ILE A 1 92 ? -10.698 -2.492 6.831 1.00 98.31 92 ILE A N 1
ATOM 667 C CA . ILE A 1 92 ? -10.379 -1.833 8.106 1.00 98.31 92 ILE A CA 1
ATOM 668 C C . ILE A 1 92 ? -11.403 -0.738 8.420 1.00 98.31 92 ILE A C 1
ATOM 670 O O . ILE A 1 92 ? -11.865 -0.663 9.557 1.00 98.31 92 ILE A O 1
ATOM 674 N N . ASN A 1 93 ? -11.791 0.069 7.431 1.00 98.06 93 ASN A N 1
ATOM 675 C CA . ASN A 1 93 ? -12.821 1.094 7.612 1.00 98.06 93 ASN A CA 1
ATOM 676 C C . ASN A 1 93 ? -14.182 0.482 7.960 1.00 98.06 93 ASN A C 1
ATOM 678 O O . ASN A 1 93 ? -14.848 0.966 8.874 1.00 98.06 93 ASN A O 1
ATOM 682 N N . ASP A 1 94 ? -14.567 -0.604 7.289 1.00 98.19 94 ASP A N 1
ATOM 683 C CA . ASP A 1 94 ? -15.826 -1.297 7.568 1.00 98.19 94 ASP A CA 1
ATOM 684 C C . ASP A 1 94 ? -15.842 -1.853 9.006 1.00 98.19 94 ASP A C 1
ATOM 686 O O . ASP A 1 94 ? -16.822 -1.687 9.734 1.00 98.19 94 ASP A O 1
ATOM 690 N N . MET A 1 95 ? -14.731 -2.446 9.461 1.00 97.88 95 MET A N 1
ATOM 691 C CA . MET A 1 95 ? -14.588 -2.898 10.852 1.00 97.88 95 MET A CA 1
ATOM 692 C C . MET A 1 95 ? -14.617 -1.735 11.846 1.00 97.88 95 MET A C 1
ATOM 694 O O . MET A 1 95 ? -15.233 -1.856 12.901 1.00 97.88 95 MET A O 1
ATOM 698 N N . ALA A 1 96 ? -13.980 -0.606 11.532 1.00 97.62 96 ALA A N 1
ATOM 699 C CA . ALA A 1 96 ? -14.007 0.573 12.394 1.00 97.62 96 ALA A CA 1
ATOM 700 C C . ALA A 1 96 ? -15.436 1.116 12.564 1.00 97.62 96 ALA A C 1
ATOM 702 O O . ALA A 1 96 ? -15.820 1.478 13.676 1.00 97.62 96 ALA A O 1
ATOM 703 N N . ALA A 1 97 ? -16.240 1.108 11.496 1.00 97.75 97 ALA A N 1
ATOM 704 C CA . ALA A 1 97 ? -17.652 1.471 11.564 1.00 97.75 97 ALA A CA 1
ATOM 705 C C . ALA A 1 97 ? -18.450 0.497 12.449 1.00 97.75 97 ALA A C 1
ATOM 707 O O . ALA A 1 97 ? -19.209 0.939 13.307 1.00 97.75 97 ALA A O 1
ATOM 708 N N . GLN A 1 98 ? -18.229 -0.816 12.310 1.00 97.94 98 GLN A N 1
ATOM 709 C CA . GLN A 1 98 ? -18.867 -1.819 13.174 1.00 97.94 98 GLN A CA 1
ATOM 710 C C . GLN A 1 98 ? -18.481 -1.660 14.648 1.00 97.94 98 GLN A C 1
ATOM 712 O O . GLN A 1 98 ? -19.339 -1.775 15.520 1.00 97.94 98 GLN A O 1
ATOM 717 N N . ILE A 1 99 ? -17.207 -1.372 14.935 1.00 97.81 99 ILE A N 1
ATOM 718 C CA . ILE A 1 99 ? -16.735 -1.104 16.299 1.00 97.81 99 ILE A CA 1
ATOM 719 C C . ILE A 1 99 ? -17.435 0.131 16.865 1.00 97.81 99 ILE A C 1
ATOM 721 O O . ILE A 1 99 ? -17.881 0.089 18.006 1.00 97.81 99 ILE A O 1
ATOM 725 N N . ALA A 1 100 ? -17.575 1.204 16.082 1.00 97.62 100 ALA A N 1
ATOM 726 C CA . ALA A 1 100 ? -18.279 2.404 16.525 1.00 97.62 100 ALA A CA 1
ATOM 727 C C . ALA A 1 100 ? -19.738 2.097 16.901 1.00 97.62 100 ALA A C 1
ATOM 729 O O . ALA A 1 100 ? -20.165 2.451 17.998 1.00 97.62 100 ALA A O 1
ATOM 730 N N . THR A 1 101 ? -20.465 1.356 16.057 1.00 97.81 101 THR A N 1
ATOM 731 C CA . THR A 1 101 ? -21.833 0.906 16.365 1.00 97.81 101 THR A CA 1
ATOM 732 C C . THR A 1 101 ? -21.879 0.042 17.627 1.00 97.81 101 THR A C 1
ATOM 734 O O . THR A 1 101 ? -22.703 0.280 18.505 1.00 97.81 101 THR A O 1
ATOM 737 N N . ALA A 1 102 ? -20.962 -0.918 17.776 1.00 98.12 102 ALA A N 1
ATOM 738 C CA . ALA A 1 102 ? -20.893 -1.754 18.973 1.00 98.12 102 ALA A CA 1
ATOM 739 C C . ALA A 1 102 ? -20.598 -0.934 20.245 1.00 98.12 102 ALA A C 1
ATOM 741 O O . ALA A 1 102 ? -21.134 -1.231 21.312 1.00 98.12 102 ALA A O 1
ATOM 742 N N . CYS A 1 103 ? -19.774 0.113 20.149 1.00 97.88 103 CYS A N 1
ATOM 743 C CA . CYS A 1 103 ? -19.517 1.029 21.259 1.00 97.88 103 CYS A CA 1
ATOM 744 C C . CYS A 1 103 ? -20.757 1.856 21.633 1.00 97.88 103 CYS A C 1
ATOM 746 O O . CYS A 1 103 ? -21.002 2.063 22.822 1.00 97.88 103 CYS A O 1
ATOM 748 N N . GLU A 1 104 ? -21.553 2.302 20.658 1.00 97.38 104 GLU A N 1
ATO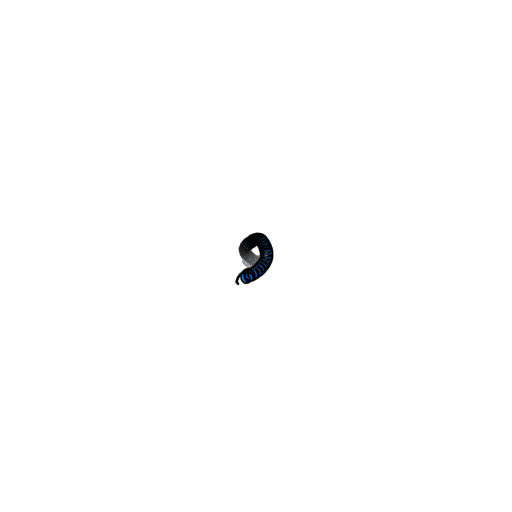M 749 C CA . GLU A 1 104 ? -22.827 2.990 20.916 1.00 97.38 104 GLU A CA 1
ATOM 750 C C . GLU A 1 104 ? -23.822 2.067 21.639 1.00 97.38 104 GLU A C 1
ATOM 752 O O . GLU A 1 104 ? -24.404 2.457 22.656 1.00 97.38 104 GLU A O 1
ATOM 757 N N . GLU A 1 105 ? -23.950 0.815 21.188 1.00 97.94 105 GLU A N 1
ATOM 758 C CA . GLU A 1 105 ? -24.778 -0.199 21.853 1.00 97.94 105 GLU A CA 1
ATOM 759 C C . GLU A 1 105 ? -24.291 -0.475 23.284 1.00 97.94 105 GLU A C 1
ATOM 761 O O . GLU A 1 105 ? -25.086 -0.472 24.227 1.00 97.94 105 GLU A O 1
ATOM 766 N N . GLN A 1 106 ? -22.978 -0.640 23.482 1.00 97.25 106 GLN A N 1
ATOM 767 C CA . GLN A 1 106 ? -22.392 -0.820 24.813 1.00 97.25 106 GLN A CA 1
ATOM 768 C C . GLN A 1 106 ? -22.652 0.369 25.738 1.00 97.25 106 GLN A C 1
ATOM 770 O O . GLN A 1 106 ? -22.909 0.159 26.926 1.00 97.25 106 GLN A O 1
ATOM 775 N N . SER A 1 107 ? -22.610 1.602 25.226 1.00 97.75 107 SER A N 1
ATOM 776 C CA . SER A 1 107 ? -22.940 2.791 26.017 1.00 97.75 107 SER A CA 1
ATOM 777 C C . SER A 1 107 ? -24.388 2.736 26.501 1.00 97.75 107 SER A C 1
ATOM 779 O O . SER A 1 107 ? -24.645 2.914 27.691 1.00 97.75 107 SER A O 1
ATOM 781 N N . SER A 1 108 ? -25.324 2.403 25.606 1.00 97.50 108 SER A N 1
ATOM 782 C CA . SER A 1 108 ? -26.746 2.272 25.945 1.00 97.50 108 SER A CA 1
ATOM 783 C C . SER A 1 108 ? -26.996 1.190 27.002 1.00 97.50 108 SER A C 1
ATOM 785 O O . SER A 1 108 ? -27.671 1.438 28.004 1.00 97.50 108 SER A O 1
ATOM 787 N N . VAL A 1 109 ? -26.380 0.016 26.839 1.00 97.94 109 VAL A N 1
ATOM 788 C CA . VAL A 1 109 ? -26.472 -1.082 27.814 1.00 97.94 109 VAL A CA 1
ATOM 789 C C . VAL A 1 109 ? -25.870 -0.675 29.162 1.00 97.94 109 VAL A C 1
ATOM 791 O O . VAL A 1 109 ? -26.420 -0.994 30.213 1.00 97.94 109 VAL A O 1
ATOM 794 N N . THR A 1 110 ? -24.764 0.069 29.161 1.00 97.75 110 THR A N 1
ATOM 795 C CA . THR A 1 110 ? -24.123 0.540 30.400 1.00 97.75 110 THR A CA 1
ATOM 796 C C . THR A 1 110 ? -25.011 1.527 31.156 1.00 97.75 110 THR A C 1
ATOM 798 O O . THR A 1 110 ? -25.113 1.449 32.381 1.00 97.75 110 THR A O 1
ATOM 801 N N . GLU A 1 111 ? -25.700 2.424 30.448 1.00 98.00 111 GLU A N 1
ATOM 802 C CA . GLU A 1 111 ? -26.683 3.325 31.056 1.00 98.00 111 GLU A CA 1
ATOM 803 C C . GLU A 1 111 ? -27.859 2.564 31.676 1.00 98.00 111 GLU A C 1
ATOM 805 O O . GLU A 1 111 ? -28.327 2.918 32.759 1.00 98.00 111 GLU A O 1
ATOM 810 N N . GLU A 1 112 ? -28.330 1.501 31.025 1.00 98.19 112 GLU A N 1
ATOM 811 C CA . GLU A 1 112 ? -29.382 0.644 31.571 1.00 98.19 112 GLU A CA 1
ATOM 812 C C . GLU A 1 112 ? -28.920 -0.094 32.832 1.00 98.19 112 GLU A C 1
ATOM 814 O O . GLU A 1 112 ? -29.630 -0.103 33.838 1.00 98.19 112 GLU A O 1
ATOM 819 N N . ILE A 1 113 ? -27.698 -0.632 32.827 1.00 98.06 113 ILE A N 1
ATOM 820 C CA . ILE A 1 113 ? -27.091 -1.244 34.014 1.00 98.06 113 ILE A CA 1
ATOM 821 C C . ILE A 1 113 ? -27.013 -0.228 35.160 1.00 98.06 113 ILE A C 1
ATOM 823 O O . ILE A 1 113 ? -27.361 -0.558 36.294 1.00 98.06 113 ILE A O 1
ATOM 827 N N . ALA A 1 114 ? -26.597 1.010 34.880 1.00 97.50 114 ALA A N 1
ATOM 828 C CA . ALA A 1 114 ? -26.519 2.058 35.893 1.00 97.50 114 ALA A CA 1
ATOM 829 C C . ALA A 1 114 ? -27.895 2.377 36.504 1.00 97.50 114 ALA A C 1
ATOM 831 O O . ALA A 1 114 ? -27.997 2.518 37.726 1.00 97.50 114 ALA A O 1
ATOM 832 N N . ARG A 1 115 ? -28.956 2.430 35.683 1.00 98.06 115 ARG A N 1
ATOM 833 C CA . ARG A 1 115 ? -30.340 2.584 36.165 1.00 98.06 115 ARG A CA 1
ATOM 834 C C . ARG A 1 115 ? -30.757 1.418 37.058 1.00 98.06 115 ARG A C 1
ATOM 836 O O . ARG A 1 115 ? -31.153 1.646 38.195 1.00 98.06 115 ARG A O 1
ATOM 843 N N . ASN A 1 116 ? -30.547 0.184 36.604 1.00 98.00 116 ASN A N 1
ATOM 844 C CA . ASN A 1 116 ? -30.889 -1.017 37.369 1.00 98.00 116 ASN A CA 1
ATOM 845 C C . ASN A 1 116 ? -30.167 -1.069 38.727 1.00 98.00 116 ASN A C 1
ATOM 847 O O . ASN A 1 116 ? -30.748 -1.480 39.728 1.00 98.00 116 ASN A O 1
ATOM 851 N N . ILE A 1 117 ? -28.908 -0.624 38.794 1.00 98.00 117 ILE A N 1
ATOM 852 C CA . ILE A 1 117 ? -28.161 -0.527 40.057 1.00 98.00 117 ILE A CA 1
ATOM 853 C C . ILE A 1 117 ? -28.792 0.505 41.004 1.00 98.00 117 ILE A C 1
ATOM 855 O O . ILE A 1 117 ? -28.846 0.264 42.213 1.00 98.00 117 ILE A O 1
ATOM 859 N N . SER A 1 118 ? -29.268 1.637 40.478 1.00 98.19 118 SER A N 1
ATOM 860 C CA . SER A 1 118 ? -29.985 2.638 41.276 1.00 98.19 118 SER A CA 1
ATOM 861 C C . SER A 1 118 ? -31.283 2.063 41.844 1.00 98.19 118 SER A C 1
ATOM 863 O O . SER A 1 118 ? -31.514 2.164 43.047 1.00 98.19 118 SER A O 1
ATOM 865 N N . ASP A 1 119 ? -32.071 1.378 41.017 1.00 98.25 119 ASP A N 1
ATOM 866 C CA . ASP A 1 119 ? -33.344 0.783 41.434 1.00 98.25 119 ASP A CA 1
ATOM 867 C C . ASP A 1 119 ? -33.142 -0.298 42.510 1.00 98.25 119 ASP A C 1
ATOM 869 O O . ASP A 1 119 ? -33.860 -0.342 43.511 1.00 98.25 119 ASP A O 1
ATOM 873 N N . ILE A 1 120 ? -32.111 -1.141 42.362 1.00 98.06 120 ILE A N 1
ATOM 874 C CA . ILE A 1 120 ? -31.737 -2.145 43.373 1.00 98.06 120 ILE A CA 1
ATOM 875 C C . ILE A 1 120 ? -31.366 -1.476 44.700 1.00 98.06 120 ILE A C 1
ATOM 877 O O . ILE A 1 120 ? -31.721 -1.982 45.771 1.00 98.06 120 ILE A O 1
ATOM 881 N N . ARG A 1 121 ? -30.644 -0.350 44.657 1.00 98.06 121 ARG A N 1
ATOM 882 C CA . ARG A 1 121 ? -30.274 0.405 45.859 1.00 98.06 121 ARG A CA 1
ATOM 883 C C . ARG A 1 121 ? -31.511 0.958 46.563 1.00 98.06 121 ARG A C 1
ATOM 885 O O . ARG A 1 121 ? -31.598 0.841 47.786 1.00 98.06 121 ARG A O 1
ATOM 892 N N . ASP A 1 122 ? -32.445 1.532 45.817 1.00 98.19 122 ASP A N 1
ATOM 893 C CA . ASP A 1 122 ? -33.666 2.109 46.381 1.00 98.19 122 ASP A CA 1
ATOM 894 C C . ASP A 1 122 ? -34.558 1.024 46.997 1.00 98.19 122 ASP A C 1
ATOM 896 O O . ASP A 1 122 ? -34.957 1.145 48.158 1.00 98.19 122 ASP A O 1
ATOM 900 N N . LEU A 1 123 ? -34.741 -0.102 46.301 1.00 98.19 123 LEU A N 1
ATOM 901 C CA . LEU A 1 123 ? -35.462 -1.264 46.827 1.00 98.19 123 LEU A CA 1
ATOM 902 C C . LEU A 1 123 ? -34.799 -1.841 48.089 1.00 98.19 123 LEU A C 1
ATOM 904 O O . LEU A 1 123 ? -35.481 -2.236 49.035 1.00 98.19 123 LEU A O 1
ATOM 908 N N . SER A 1 124 ? -33.464 -1.869 48.138 1.00 98.12 124 SER A N 1
ATOM 909 C CA . SER A 1 124 ? -32.725 -2.326 49.323 1.00 98.12 124 SER A CA 1
ATOM 910 C C . SER A 1 124 ? -32.956 -1.411 50.532 1.00 98.12 124 SER A C 1
ATOM 912 O O . SER A 1 124 ? -33.092 -1.900 51.656 1.00 98.12 124 SER A O 1
ATOM 914 N N . ASN A 1 125 ? -33.040 -0.094 50.314 1.00 98.06 125 ASN A N 1
ATOM 915 C CA . ASN A 1 125 ? -33.361 0.867 51.372 1.00 98.06 125 ASN A CA 1
ATOM 916 C C . ASN A 1 125 ? -34.801 0.693 51.879 1.00 98.06 125 ASN A C 1
ATOM 918 O O . ASN A 1 125 ? -35.028 0.696 53.090 1.00 98.06 125 ASN A O 1
ATOM 922 N N . GLU A 1 126 ? -35.765 0.499 50.975 1.00 98.19 126 GLU A N 1
ATOM 923 C CA . GLU A 1 126 ? -37.167 0.246 51.330 1.00 98.19 126 GLU A CA 1
ATOM 924 C C . GLU A 1 126 ? -37.325 -1.061 52.126 1.00 98.19 126 GLU A C 1
ATOM 926 O O . GLU A 1 126 ? -38.009 -1.101 53.155 1.00 98.19 126 GLU A O 1
ATOM 931 N N . ALA A 1 127 ? -36.630 -2.123 51.707 1.00 97.88 127 ALA A N 1
ATOM 932 C CA . ALA A 1 127 ? -36.611 -3.398 52.415 1.00 97.88 127 ALA A CA 1
ATOM 933 C C . ALA A 1 127 ? -36.035 -3.257 53.835 1.00 97.88 127 ALA A C 1
ATOM 935 O O . ALA A 1 127 ? -36.599 -3.806 54.786 1.00 97.88 127 ALA A O 1
ATOM 936 N N . ALA A 1 128 ? -34.957 -2.483 54.006 1.00 98.12 128 ALA A N 1
ATOM 937 C CA . ALA A 1 128 ? -34.382 -2.201 55.321 1.00 98.12 128 ALA A CA 1
ATOM 938 C C . ALA A 1 128 ? -35.376 -1.457 56.232 1.00 98.12 128 ALA A C 1
ATOM 940 O O . ALA A 1 128 ? -35.569 -1.853 57.384 1.00 98.12 128 ALA A O 1
ATOM 941 N N . GLN A 1 129 ? -36.068 -0.441 55.705 1.00 98.00 129 GLN A N 1
ATOM 942 C CA . GLN A 1 129 ? -37.110 0.290 56.436 1.00 98.00 129 GLN A CA 1
ATOM 943 C C . GLN A 1 129 ? -38.276 -0.618 56.848 1.00 98.00 129 GLN A C 1
ATOM 945 O O . GLN A 1 129 ? -38.722 -0.591 57.997 1.00 98.00 129 GLN A O 1
ATOM 950 N N . THR A 1 130 ? -38.749 -1.459 55.929 1.00 98.00 130 THR A N 1
ATOM 951 C CA . THR A 1 130 ? -39.848 -2.404 56.177 1.00 98.00 130 THR A CA 1
ATOM 952 C C . THR A 1 130 ? -39.466 -3.449 57.228 1.00 98.00 130 THR A C 1
ATOM 954 O O . THR A 1 130 ? -40.270 -3.796 58.099 1.00 98.00 130 THR A O 1
ATOM 957 N N . SER A 1 131 ? -38.219 -3.927 57.200 1.00 98.06 131 SER A N 1
ATOM 958 C CA . SER A 1 131 ? -37.677 -4.837 58.213 1.00 98.06 131 SER A CA 1
ATOM 959 C C . SER A 1 131 ? -37.619 -4.180 59.597 1.00 98.06 131 SER A C 1
ATOM 961 O O . SER A 1 131 ? -37.963 -4.807 60.605 1.00 98.06 131 SER A O 1
ATOM 963 N N . GLU A 1 132 ? -37.234 -2.903 59.670 1.00 97.75 132 GLU A N 1
ATOM 964 C CA . GLU A 1 132 ? -37.242 -2.146 60.924 1.00 97.75 132 GLU A CA 1
ATOM 965 C C . GLU A 1 132 ? -38.669 -1.980 61.471 1.00 97.75 132 GLU A C 1
ATOM 967 O O . GLU A 1 132 ? -38.919 -2.240 62.651 1.00 97.75 132 GLU A O 1
ATOM 972 N N . GLN A 1 133 ? -39.635 -1.632 60.614 1.00 97.50 133 GLN A N 1
ATOM 973 C CA . GLN A 1 133 ? -41.048 -1.547 60.997 1.00 97.50 133 GLN A CA 1
ATOM 974 C C . GLN A 1 133 ? -41.593 -2.890 61.499 1.00 97.50 133 GLN A C 1
ATOM 976 O O . GLN A 1 133 ? -42.254 -2.936 62.538 1.00 97.50 133 GLN A O 1
ATOM 981 N N . SER A 1 134 ? -41.268 -3.987 60.812 1.00 97.75 134 SER A N 1
ATOM 982 C CA . SER A 1 134 ? -41.679 -5.342 61.205 1.00 97.75 134 SER A CA 1
ATOM 983 C C . SER A 1 134 ? -41.099 -5.744 62.564 1.00 97.75 134 SER A C 1
ATOM 985 O O . SER A 1 134 ? -41.787 -6.356 63.386 1.00 97.75 134 SER A O 1
ATOM 987 N N . THR A 1 135 ? -39.854 -5.344 62.842 1.00 98.00 135 THR A N 1
ATOM 988 C CA . THR A 1 135 ? -39.204 -5.559 64.143 1.00 98.00 135 THR A CA 1
ATOM 989 C C . THR A 1 135 ? -39.934 -4.802 65.253 1.00 98.00 135 THR A C 1
ATOM 991 O O . THR A 1 135 ? -40.270 -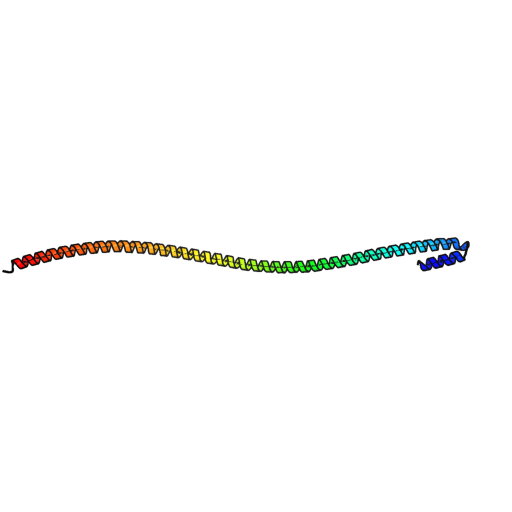5.395 66.279 1.00 98.00 135 THR A O 1
ATOM 994 N N . ARG A 1 136 ? -40.260 -3.520 65.032 1.00 97.62 136 ARG A N 1
ATOM 995 C CA . ARG A 1 136 ? -41.022 -2.702 65.995 1.00 97.62 136 ARG A CA 1
ATOM 996 C C . ARG A 1 136 ? -42.422 -3.268 66.249 1.00 97.62 136 ARG A C 1
ATOM 998 O O . ARG A 1 136 ? -42.842 -3.368 67.399 1.00 97.62 136 ARG A O 1
ATOM 1005 N N . ALA A 1 137 ? -43.128 -3.690 65.200 1.00 97.44 137 ALA A N 1
ATOM 1006 C CA . ALA A 1 137 ? -44.445 -4.314 65.329 1.00 97.44 137 ALA A CA 1
ATOM 1007 C C . ALA A 1 137 ? -44.383 -5.624 66.134 1.00 97.44 137 ALA A C 1
ATOM 1009 O O . ALA A 1 137 ? -45.229 -5.861 66.995 1.00 97.44 137 ALA A O 1
ATOM 1010 N N . SER A 1 138 ? -43.349 -6.442 65.906 1.00 97.56 138 SER A N 1
ATOM 1011 C CA . SER A 1 138 ? -43.123 -7.686 66.653 1.00 97.56 138 SER A CA 1
ATOM 1012 C C . SER A 1 138 ? -42.832 -7.428 68.136 1.00 97.56 138 SER A C 1
ATOM 1014 O O . SER A 1 138 ? -43.354 -8.138 68.995 1.00 97.56 138 SER A O 1
ATOM 1016 N N . GLN A 1 139 ? -42.047 -6.391 68.454 1.00 97.00 139 GLN A N 1
ATOM 1017 C CA . GLN A 1 139 ? -41.800 -5.960 69.836 1.00 97.00 139 GLN A CA 1
ATOM 1018 C C . GLN A 1 139 ? -43.099 -5.525 70.524 1.00 97.00 139 GLN A C 1
ATOM 1020 O O . GLN A 1 139 ? -43.419 -6.029 71.599 1.00 97.00 139 GLN A O 1
ATOM 1025 N N . HIS A 1 140 ? -43.893 -4.678 69.868 1.00 96.75 140 HIS A N 1
ATOM 1026 C CA . HIS A 1 140 ? -45.167 -4.203 70.409 1.00 96.75 140 HIS A CA 1
ATOM 1027 C C . HIS A 1 140 ? -46.181 -5.344 70.614 1.00 96.75 140 HIS A C 1
ATOM 1029 O O . HIS A 1 140 ? -46.895 -5.389 71.617 1.00 96.75 140 HIS A O 1
ATOM 1035 N N . LEU A 1 141 ? -46.225 -6.318 69.696 1.00 97.19 141 LEU A N 1
ATOM 1036 C CA . LEU A 1 141 ? -47.061 -7.511 69.843 1.00 97.19 141 LEU A CA 1
ATOM 1037 C C . LEU A 1 141 ? -46.622 -8.374 71.038 1.00 97.19 141 LEU A C 1
ATOM 1039 O O . LEU A 1 141 ? -47.470 -8.877 71.776 1.00 97.19 141 LEU A O 1
ATOM 1043 N N . SER A 1 142 ? -45.311 -8.521 71.249 1.00 97.12 142 SER A N 1
ATOM 1044 C CA . SER A 1 142 ? -44.747 -9.228 72.405 1.00 97.12 142 SER A CA 1
ATOM 1045 C C . SER A 1 142 ? -45.133 -8.553 73.727 1.00 97.12 142 SER A C 1
ATOM 1047 O O . SER A 1 142 ? -45.610 -9.221 74.647 1.00 97.12 142 SER A O 1
ATOM 1049 N N . GLU A 1 143 ? -45.017 -7.224 73.804 1.00 96.25 143 GLU A N 1
ATOM 1050 C CA . GLU A 1 143 ? -45.441 -6.431 74.966 1.00 96.25 143 GLU A CA 1
ATOM 1051 C C . GLU A 1 143 ? -46.933 -6.613 75.270 1.00 96.25 143 GLU A C 1
ATOM 1053 O O . GLU A 1 143 ? -47.309 -6.894 76.412 1.00 96.25 143 GLU A O 1
ATOM 1058 N N . LEU A 1 144 ? -47.789 -6.528 74.246 1.00 96.62 144 LEU A N 1
ATOM 1059 C CA . LEU A 1 144 ? -49.226 -6.739 74.402 1.00 96.62 144 LEU A CA 1
ATOM 1060 C C . LEU A 1 144 ? -49.539 -8.162 74.881 1.00 96.62 144 LEU A C 1
ATOM 1062 O O . LEU A 1 144 ? -50.360 -8.336 75.781 1.00 96.62 144 LEU A O 1
ATOM 1066 N N . SER A 1 145 ? -48.870 -9.174 74.321 1.00 96.88 145 SER A N 1
ATOM 1067 C CA . SER A 1 145 ? -49.027 -10.575 74.725 1.00 96.88 145 SER A CA 1
ATOM 1068 C C . SER A 1 145 ? -48.630 -10.799 76.188 1.00 96.88 145 SER A C 1
ATOM 1070 O O . SER A 1 145 ? -49.337 -11.503 76.913 1.00 96.88 145 SER A O 1
ATOM 1072 N N . LEU A 1 146 ? -47.532 -10.188 76.647 1.00 94.94 146 LEU A N 1
ATOM 1073 C CA . LEU A 1 146 ? -47.109 -10.222 78.052 1.00 94.94 146 LEU A CA 1
ATOM 1074 C C . LEU A 1 146 ? -48.145 -9.555 78.968 1.00 94.94 146 LEU A C 1
ATOM 1076 O O . LEU A 1 146 ? -48.494 -10.115 80.011 1.00 94.94 146 LEU A O 1
ATOM 1080 N N . GLY A 1 147 ? -48.679 -8.399 78.566 1.00 94.12 147 GLY A N 1
ATOM 1081 C CA . GLY A 1 147 ? -49.733 -7.701 79.305 1.00 94.12 147 GLY A CA 1
ATOM 1082 C C . GLY A 1 147 ? -51.026 -8.518 79.413 1.00 94.12 147 GLY A C 1
ATOM 1083 O O . GLY A 1 147 ? -51.610 -8.631 80.493 1.00 94.12 147 GLY A O 1
ATOM 1084 N N . LEU A 1 148 ? -51.445 -9.158 78.319 1.00 93.12 148 LEU A N 1
ATOM 1085 C CA . LEU A 1 148 ? -52.610 -10.048 78.287 1.00 93.12 148 LEU A CA 1
ATOM 1086 C C . LEU A 1 148 ? -52.414 -11.264 79.202 1.00 93.12 148 LEU A C 1
ATOM 1088 O O . LEU A 1 148 ? -53.315 -11.608 79.969 1.00 93.12 148 LEU A O 1
ATOM 1092 N N . ALA A 1 149 ? -51.225 -11.875 79.182 1.00 91.50 149 ALA A N 1
ATOM 1093 C CA . ALA A 1 149 ? -50.883 -12.990 80.061 1.00 91.50 149 ALA A CA 1
ATOM 1094 C C . ALA A 1 149 ? -50.935 -12.597 81.549 1.00 91.50 149 ALA A C 1
ATOM 1096 O O . ALA A 1 149 ? -51.483 -13.346 82.361 1.00 91.50 149 ALA A O 1
ATOM 1097 N N . GLN A 1 150 ? -50.431 -11.410 81.910 1.00 91.69 150 GLN A N 1
ATOM 1098 C CA . GLN A 1 150 ? -50.547 -10.879 83.274 1.00 91.69 150 GLN A CA 1
ATOM 1099 C C . GLN A 1 150 ? -52.006 -10.666 83.689 1.00 91.69 150 GLN A C 1
ATOM 1101 O O . GLN A 1 150 ? -52.389 -11.036 84.801 1.00 91.69 150 GLN A O 1
ATOM 1106 N N . LEU A 1 151 ? -52.829 -10.097 82.803 1.00 92.12 151 LEU A N 1
ATOM 1107 C CA . LEU A 1 151 ? -54.239 -9.837 83.084 1.00 92.12 151 LEU A CA 1
ATOM 1108 C C . LEU A 1 151 ? -55.004 -11.143 83.335 1.00 92.12 151 LEU A C 1
ATOM 1110 O O . LEU A 1 151 ? -55.691 -11.262 84.347 1.00 92.12 151 LEU A O 1
ATOM 1114 N N . VAL A 1 152 ? -54.828 -12.145 82.467 1.00 92.12 152 VAL A N 1
ATOM 1115 C CA . VAL A 1 152 ? -55.437 -13.478 82.624 1.00 92.12 152 VAL A CA 1
ATOM 1116 C C . VAL A 1 152 ? -54.942 -14.170 83.896 1.00 92.12 152 VAL A C 1
ATOM 1118 O O . VAL A 1 152 ? -55.745 -14.756 84.620 1.00 92.12 152 VAL A O 1
ATOM 1121 N N . GLY A 1 153 ? -53.649 -14.063 84.220 1.00 88.75 153 GLY A N 1
ATOM 1122 C CA . GLY A 1 153 ? -53.087 -14.596 85.463 1.00 88.75 153 GLY A CA 1
ATOM 1123 C C . GLY A 1 153 ? -53.750 -14.024 86.719 1.00 88.75 153 GLY A C 1
ATOM 1124 O O . GLY A 1 153 ? -53.937 -14.744 87.693 1.00 88.75 153 GLY A O 1
ATOM 1125 N N . ARG A 1 154 ? -54.188 -12.761 86.680 1.00 84.25 154 ARG A N 1
ATOM 1126 C CA . ARG A 1 154 ? -54.884 -12.098 87.793 1.00 84.25 154 ARG A CA 1
ATOM 1127 C C . ARG A 1 154 ? -56.318 -12.600 88.010 1.00 84.25 154 ARG A C 1
ATOM 1129 O O . ARG A 1 154 ? -56.830 -12.482 89.117 1.00 84.25 154 ARG A O 1
ATOM 1136 N N . PHE A 1 155 ? -56.953 -13.158 86.977 1.00 80.12 155 PHE A N 1
ATOM 1137 C CA . PHE A 1 155 ? -58.285 -13.775 87.054 1.00 80.12 155 PHE A CA 1
ATOM 1138 C C . PHE A 1 155 ? -58.249 -15.266 87.411 1.00 80.12 155 PHE A C 1
ATOM 1140 O O . PHE A 1 155 ? -59.295 -15.866 87.643 1.00 80.12 155 PHE A O 1
ATOM 1147 N N . ARG A 1 156 ? -57.059 -15.871 87.455 1.00 55.38 156 ARG A N 1
ATOM 1148 C CA . ARG A 1 156 ? -56.864 -17.272 87.819 1.00 55.38 156 ARG A CA 1
ATOM 1149 C C . ARG A 1 156 ? -56.632 -17.364 89.337 1.00 55.38 156 ARG A C 1
ATOM 1151 O O . ARG A 1 156 ? -55.490 -17.421 89.784 1.00 55.38 156 ARG A O 1
ATOM 1158 N N . VAL A 1 157 ? -57.727 -17.316 90.102 1.00 52.78 157 VAL A N 1
ATOM 1159 C CA . VAL A 1 157 ? -57.815 -17.685 91.533 1.00 52.78 157 VAL A CA 1
ATOM 1160 C C . VAL A 1 157 ? -58.487 -19.045 91.641 1.00 52.78 157 VAL A C 1
ATOM 1162 O O . VAL A 1 157 ? -59.478 -19.251 90.905 1.00 52.78 157 VAL A O 1
#

Mean predicted aligned error: 11.13 Å

pLDDT: mean 93.25, std 8.1, range [52.78, 98.31]

Radius of gyration: 63.76 Å; Cα contacts (8 Å, |Δi|>4): 31; chains: 1; bounding box: 122×28×170 Å

Sequence (157 aa):
TNLLALNAAIEAARAGEQGRGFAVVADEVRALAARTQDSTKDIQQMIERLQVGVQNAVKATHSGSARARQSVEQAAGVDQALSVTGDSVQRINDMAAQIATACEEQSSVTEEIARNISDIRDLSNEAAQTSEQSTRASQHLSELSLGLAQLVGRFRV

Secondary structure (DSSP, 8-state):
-HHHHHHHHHHHHHTGGGGHHHHHHHHHHHHHHHHHHHHHHHHHHHHHHHHHHHHHHHHHHHHHHHHHHHHHHHHHHHHHHHHHHHHHHHHHHHHHHHHHHHHHHHHHHHHHHHHHHHHHHHHHHHHHHHHHHHHHHHHHHHHHHHHHHHHHHHH--

Nearest PDB structures (foldseek):
  3ja6-assembly1_H  TM=7.553E-01  e=1.324E-04  Escherichia coli
  3ja6-assembly1_I  TM=7.467E-01  e=1.426E-04  Escherichia coli
  3g67-assembly1_A  TM=9.801E-01  e=1.656E-02  Thermotoga maritima
  8c5v-assembly1_I  TM=4.639E-01  e=9.839E-04  Escherichia coli
  3g6b-assembly1_B  TM=9.770E-01  e=7.317E-02  Thermotoga maritima